Protein AF-A0A6B1W611-F1 (afdb_monomer_lite)

pLDDT: mean 70.19, std 20.34, range [30.23, 93.0]

Foldseek 3Di:
DEAEDCDDDDDDCVRCVVVVHLYYDYPPDPPLVVQLSVCVSVVNPCSVPDDDDDCPPPPPPDDPVRVVVCCVPVVVVVCVVCVVVVVVVVVVVVPPDDDDDDDDD

Sequence (105 aa):
MFGMSAFQLSYTAEQLFAAGMLALIRKEAPTQEYVHIIGGALGNKHLMQWREHSLSFERMMLTDTELSVLGTTELKRNLAGWCLEGIIDSASGLCQKVEGGAAAK

Organism: Bifidobacterium longum (NCBI:txid216816)

Structure (mmCIF, N/CA/C/O backbone):
data_AF-A0A6B1W611-F1
#
_entry.id   AF-A0A6B1W611-F1
#
loop_
_atom_site.group_PDB
_atom_site.id
_atom_site.type_symbol
_atom_site.label_atom_id
_atom_site.label_alt_id
_atom_site.label_comp_id
_atom_site.label_asym_id
_atom_site.label_entity_id
_atom_site.label_seq_id
_atom_site.pdbx_PDB_ins_code
_atom_site.Cartn_x
_atom_site.Cartn_y
_atom_site.Cartn_z
_atom_site.occupancy
_atom_site.B_iso_or_equiv
_atom_site.auth_seq_id
_atom_site.auth_comp_id
_atom_site.auth_asym_id
_atom_site.auth_atom_id
_atom_site.pdbx_PDB_model_num
ATOM 1 N N . MET A 1 1 ? -12.892 -3.688 5.526 1.00 85.69 1 MET A N 1
ATOM 2 C CA . MET A 1 1 ? -12.977 -2.919 4.261 1.00 85.69 1 MET A CA 1
ATOM 3 C C . MET A 1 1 ? -11.771 -1.987 4.164 1.00 85.69 1 MET A C 1
ATOM 5 O O . MET A 1 1 ? -11.338 -1.525 5.210 1.00 85.69 1 MET A O 1
ATOM 9 N N . PHE A 1 2 ? -11.196 -1.730 2.986 1.00 86.88 2 PHE A N 1
ATOM 10 C CA . PHE A 1 2 ? -10.159 -0.694 2.831 1.00 86.88 2 PHE A CA 1
ATOM 11 C C . PHE A 1 2 ? -10.811 0.613 2.378 1.00 86.88 2 PHE A C 1
ATOM 13 O O . PHE A 1 2 ? -11.608 0.599 1.441 1.00 86.88 2 PHE A O 1
ATOM 20 N N . GLY A 1 3 ? -10.492 1.719 3.046 1.00 88.25 3 GLY A N 1
ATOM 21 C CA . GLY A 1 3 ? -10.895 3.058 2.627 1.00 88.25 3 GLY A CA 1
ATOM 22 C C . GLY A 1 3 ? -9.847 3.668 1.700 1.00 88.25 3 GLY A C 1
ATOM 23 O O . GLY A 1 3 ? -8.651 3.489 1.921 1.00 88.25 3 GLY A O 1
ATOM 24 N N . MET A 1 4 ? -10.287 4.418 0.691 1.00 89.69 4 MET A N 1
ATOM 25 C CA . MET A 1 4 ? -9.410 5.161 -0.217 1.00 89.69 4 MET A CA 1
ATOM 26 C C . MET A 1 4 ? -9.749 6.648 -0.154 1.00 89.69 4 MET A C 1
ATOM 28 O O . MET A 1 4 ? -10.918 7.012 -0.267 1.00 89.69 4 MET A O 1
ATOM 32 N N . SER A 1 5 ? -8.743 7.511 -0.012 1.00 87.19 5 SER A N 1
ATOM 33 C CA . SER A 1 5 ? -8.937 8.966 -0.010 1.00 87.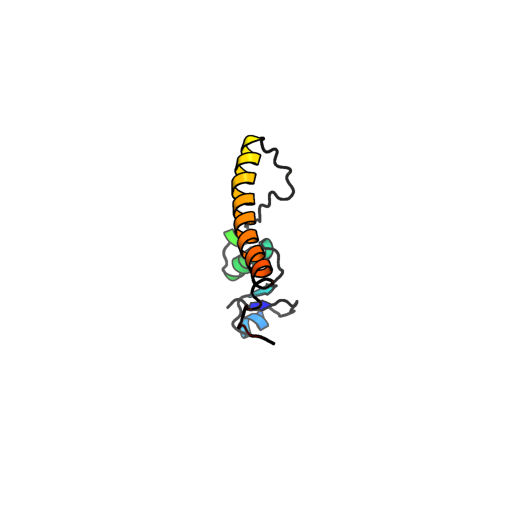19 5 SER A CA 1
ATOM 34 C C . SER A 1 5 ? -7.869 9.680 -0.832 1.00 87.19 5 SER A C 1
ATOM 36 O O . SER A 1 5 ? -6.689 9.353 -0.750 1.00 87.19 5 SER A O 1
ATOM 38 N N . ALA A 1 6 ? -8.269 10.686 -1.610 1.00 85.75 6 ALA A N 1
ATOM 39 C CA . ALA A 1 6 ? -7.329 11.619 -2.238 1.00 85.75 6 ALA A CA 1
ATOM 40 C C . ALA A 1 6 ? -6.791 12.661 -1.239 1.00 85.75 6 ALA A C 1
ATOM 42 O O . ALA A 1 6 ? -5.722 13.223 -1.442 1.00 85.75 6 ALA A O 1
ATOM 43 N N . PHE A 1 7 ? -7.516 12.895 -0.144 1.00 82.56 7 PHE A N 1
ATOM 44 C CA . PHE A 1 7 ? -7.162 13.865 0.886 1.00 82.56 7 PHE A CA 1
ATOM 45 C C . PHE A 1 7 ? -6.481 13.189 2.070 1.00 82.56 7 PHE A C 1
ATOM 47 O O . PHE A 1 7 ? -6.776 12.037 2.404 1.00 82.56 7 PHE A O 1
ATOM 54 N N . GLN A 1 8 ? -5.600 13.931 2.735 1.00 75.12 8 GLN A N 1
ATOM 55 C CA . GLN A 1 8 ? -4.985 13.488 3.974 1.00 75.12 8 GLN A CA 1
ATOM 56 C C . GLN A 1 8 ? -6.009 13.606 5.103 1.00 75.12 8 GLN A C 1
ATOM 58 O O . GLN A 1 8 ? -6.344 14.702 5.547 1.00 75.12 8 GLN A O 1
ATOM 63 N N . LEU A 1 9 ? -6.542 12.461 5.519 1.00 80.81 9 LEU A N 1
ATOM 64 C CA . LEU A 1 9 ? -7.499 12.373 6.612 1.00 80.81 9 LEU A CA 1
ATOM 65 C C . LEU A 1 9 ? -6.779 11.835 7.845 1.00 80.81 9 LEU A C 1
ATOM 67 O O . LEU A 1 9 ? -6.125 10.793 7.785 1.00 80.81 9 LEU A O 1
ATOM 71 N N . SER A 1 10 ? -6.907 12.549 8.958 1.00 78.69 10 SER A N 1
ATOM 72 C CA . SER A 1 10 ? -6.328 12.155 10.240 1.00 78.69 10 SER A CA 1
ATOM 73 C C . SER A 1 10 ? -7.393 11.444 11.067 1.00 78.69 10 SER A C 1
ATOM 75 O O . SER A 1 10 ? -8.136 12.087 11.804 1.00 78.69 10 SER A O 1
ATOM 77 N N . TYR A 1 11 ? -7.474 10.121 10.925 1.00 83.44 11 TYR A N 1
ATOM 78 C CA . TYR A 1 11 ? -8.321 9.271 11.763 1.00 83.44 11 TYR A CA 1
ATOM 79 C C . TYR A 1 11 ? -7.469 8.353 12.626 1.00 83.44 11 TYR A C 1
ATOM 81 O O . TYR A 1 11 ? -6.430 7.855 12.189 1.00 83.44 11 TYR A O 1
ATOM 89 N N . THR A 1 12 ? -7.926 8.101 13.850 1.00 84.12 12 THR A N 1
ATOM 90 C CA . THR A 1 12 ? -7.320 7.068 14.694 1.00 84.12 12 THR A CA 1
ATOM 91 C C . THR A 1 12 ? -7.704 5.676 14.188 1.00 84.12 12 THR A C 1
ATOM 93 O O . THR A 1 12 ? -8.723 5.498 13.514 1.00 84.12 12 THR A O 1
ATOM 96 N N . ALA A 1 13 ? -6.909 4.661 14.538 1.00 79.56 13 ALA A N 1
ATOM 97 C CA . ALA A 1 13 ? -7.221 3.272 14.197 1.00 79.56 13 ALA A CA 1
ATOM 98 C C . ALA A 1 13 ? -8.600 2.839 14.736 1.00 79.56 13 ALA A C 1
ATOM 100 O O . ALA A 1 13 ? -9.338 2.145 14.043 1.00 79.56 13 ALA A O 1
ATOM 101 N N . GLU A 1 14 ? -8.983 3.310 15.927 1.00 86.31 14 GLU A N 1
ATOM 102 C CA . GLU A 1 14 ? -10.297 3.040 16.523 1.00 86.31 14 GLU A CA 1
ATOM 103 C C . GLU A 1 14 ? -11.446 3.652 15.714 1.00 86.31 14 GLU A C 1
ATOM 105 O O . GLU A 1 14 ? -12.461 2.994 15.499 1.00 86.31 14 GLU A O 1
ATOM 110 N N . GLN A 1 15 ? -11.284 4.882 15.214 1.00 88.56 15 GLN A N 1
ATOM 111 C CA . GLN A 1 15 ? -12.295 5.543 14.382 1.00 88.56 15 GLN A CA 1
ATOM 112 C C . GLN A 1 15 ? -12.483 4.831 13.040 1.00 88.56 15 GLN A C 1
ATOM 114 O O . GLN A 1 15 ? -13.613 4.657 12.583 1.00 88.56 15 GLN A O 1
ATOM 119 N N . LEU A 1 16 ? -11.387 4.383 12.423 1.00 86.50 16 LEU A N 1
ATOM 120 C CA . LEU A 1 16 ? -11.447 3.585 11.199 1.00 86.50 16 LEU A CA 1
ATOM 121 C C . LEU A 1 16 ? -12.133 2.239 11.456 1.00 86.50 16 LEU A C 1
ATOM 123 O O . LEU A 1 16 ? -13.032 1.854 10.707 1.00 86.50 16 LEU A O 1
ATOM 127 N N . PHE A 1 17 ? -11.774 1.565 12.550 1.00 85.50 17 PHE A N 1
ATOM 128 C CA . PHE A 1 17 ? -12.352 0.276 12.912 1.00 85.50 17 PHE A CA 1
ATOM 129 C C . PHE A 1 17 ? -13.851 0.372 13.222 1.00 85.50 17 PHE A C 1
ATOM 131 O O . PHE A 1 17 ? -14.629 -0.450 12.738 1.00 85.50 17 PHE A O 1
ATOM 138 N N . ALA A 1 18 ? -14.279 1.410 13.947 1.00 91.25 18 ALA A N 1
ATOM 139 C CA . ALA A 1 18 ? -15.690 1.684 14.225 1.00 91.25 18 ALA A CA 1
ATOM 140 C C . ALA A 1 18 ? -16.516 1.896 12.942 1.00 91.25 18 ALA A C 1
ATOM 142 O O . ALA A 1 18 ? -17.690 1.540 12.893 1.00 91.25 18 ALA A O 1
ATOM 143 N N . ALA A 1 19 ? -15.892 2.416 11.881 1.00 88.62 19 ALA A N 1
ATOM 144 C CA . ALA A 1 19 ? -16.494 2.556 10.557 1.00 88.62 19 ALA A CA 1
ATOM 145 C C . ALA A 1 19 ? -16.401 1.277 9.690 1.00 88.62 19 ALA A C 1
ATOM 147 O O . ALA A 1 19 ? -16.706 1.313 8.498 1.00 88.62 19 ALA A O 1
ATOM 148 N N . GLY A 1 20 ? -15.954 0.145 10.250 1.00 89.25 20 GLY A N 1
ATOM 149 C CA . GLY A 1 20 ? -15.770 -1.119 9.525 1.00 89.25 20 GLY A CA 1
ATOM 150 C C . GLY A 1 20 ? -14.558 -1.133 8.581 1.00 89.25 20 GLY A C 1
ATOM 151 O O . GLY A 1 20 ? -14.424 -2.019 7.720 1.00 89.25 20 GLY A O 1
ATOM 152 N N . MET A 1 21 ? -13.664 -0.151 8.716 1.00 90.25 21 MET A N 1
ATOM 153 C CA . MET A 1 21 ? -12.459 -0.019 7.907 1.00 90.25 21 MET A CA 1
ATOM 154 C C . MET A 1 21 ? -11.245 -0.626 8.617 1.00 90.25 21 MET A C 1
ATOM 156 O O . MET A 1 21 ? -11.013 -0.413 9.800 1.00 90.25 21 MET A O 1
ATOM 160 N N . LEU A 1 22 ? -10.459 -1.392 7.863 1.00 86.56 22 LEU A N 1
ATOM 161 C CA . LEU A 1 22 ? -9.217 -2.027 8.316 1.00 86.56 22 LEU A CA 1
ATOM 162 C C . LEU A 1 22 ? -8.020 -1.087 8.171 1.00 86.56 22 LEU A C 1
ATOM 164 O O . LEU A 1 22 ? -7.122 -1.095 9.003 1.00 86.56 22 LEU A O 1
ATOM 168 N N . ALA A 1 23 ? -8.011 -0.287 7.107 1.00 86.75 23 ALA A N 1
ATOM 169 C CA . ALA A 1 23 ? -7.009 0.738 6.871 1.00 86.75 23 ALA A CA 1
ATOM 170 C C . ALA A 1 23 ? -7.545 1.788 5.893 1.00 86.75 23 ALA A C 1
ATOM 172 O O . ALA A 1 23 ? -8.455 1.510 5.102 1.00 86.75 23 ALA A O 1
ATOM 173 N N . LEU A 1 24 ? -6.949 2.977 5.944 1.00 88.50 24 LEU A N 1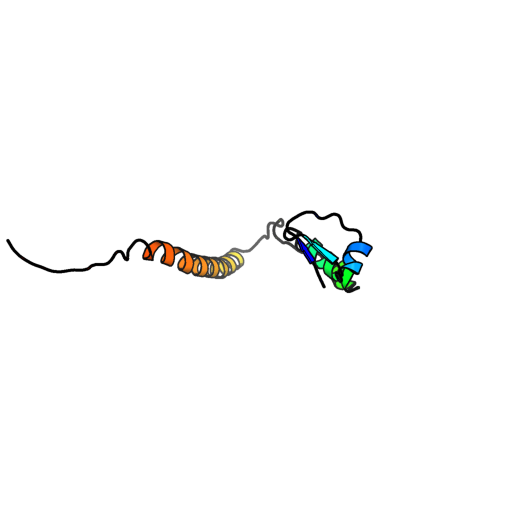
ATOM 174 C CA . LEU A 1 24 ? -7.151 4.053 4.984 1.00 88.50 24 LEU A CA 1
ATOM 175 C C . LEU A 1 24 ? -5.888 4.188 4.137 1.00 88.50 24 LEU A C 1
ATOM 177 O O . LEU A 1 24 ? -4.795 4.311 4.686 1.00 88.50 24 LEU A O 1
ATOM 181 N N . ILE A 1 25 ? -6.041 4.189 2.816 1.00 89.00 25 ILE A N 1
ATOM 182 C CA . ILE A 1 25 ? 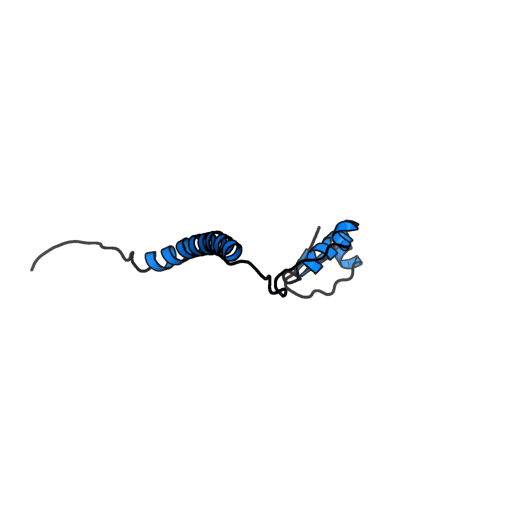-4.931 4.365 1.886 1.00 89.00 25 ILE A CA 1
ATOM 183 C C . ILE A 1 25 ? -5.133 5.651 1.088 1.00 89.00 25 ILE A C 1
ATOM 185 O O . ILE A 1 25 ? -6.240 5.982 0.645 1.00 89.00 25 ILE A O 1
ATOM 189 N N . ARG A 1 26 ? -4.046 6.400 0.909 1.00 88.75 26 ARG A N 1
ATOM 190 C CA . ARG A 1 26 ? -4.047 7.599 0.077 1.00 88.75 26 ARG A CA 1
ATOM 191 C C . ARG A 1 26 ? -3.981 7.219 -1.395 1.00 88.75 26 ARG A C 1
ATOM 193 O O . ARG A 1 26 ? -3.119 6.445 -1.789 1.00 88.75 26 ARG A O 1
ATOM 200 N N . LYS A 1 27 ? -4.828 7.839 -2.220 1.00 87.06 27 LYS A N 1
ATOM 201 C CA . LYS A 1 27 ? -4.885 7.585 -3.668 1.00 87.06 27 LYS A CA 1
ATOM 202 C C . LYS A 1 27 ? -3.526 7.785 -4.350 1.00 87.06 27 LYS A C 1
ATOM 204 O O . LYS A 1 27 ? -3.157 6.993 -5.207 1.00 87.06 27 LYS A O 1
ATOM 209 N N . GLU A 1 28 ? -2.777 8.792 -3.915 1.00 86.81 28 GLU A N 1
ATOM 210 C CA . GLU A 1 28 ? -1.457 9.150 -4.452 1.00 86.81 28 GLU A CA 1
ATOM 211 C C . GLU A 1 28 ? -0.284 8.557 -3.654 1.00 86.81 28 GLU A C 1
ATOM 213 O O . GLU A 1 28 ? 0.846 9.024 -3.780 1.00 86.81 28 GLU A O 1
ATOM 218 N N . ALA A 1 29 ? -0.529 7.569 -2.787 1.00 84.94 29 ALA A N 1
ATOM 219 C CA . ALA A 1 29 ? 0.565 6.881 -2.111 1.00 84.94 29 ALA A CA 1
ATOM 220 C C . ALA A 1 29 ? 1.457 6.146 -3.137 1.00 84.94 29 ALA A C 1
ATOM 222 O O . ALA A 1 29 ? 0.947 5.610 -4.124 1.00 84.94 29 ALA A O 1
ATOM 223 N N . PRO A 1 30 ? 2.782 6.085 -2.936 1.00 87.12 30 PRO A N 1
ATOM 224 C CA . PRO A 1 30 ? 3.646 5.237 -3.750 1.00 87.12 30 PRO A CA 1
ATOM 225 C C . PRO A 1 30 ? 3.262 3.759 -3.588 1.00 87.12 30 PRO A C 1
ATOM 227 O O . PRO A 1 30 ? 2.781 3.346 -2.528 1.00 87.12 30 PRO A O 1
ATOM 230 N N . THR A 1 31 ? 3.516 2.936 -4.612 1.00 89.50 31 THR A N 1
ATOM 231 C CA . THR A 1 31 ? 3.210 1.489 -4.611 1.00 89.50 31 THR A CA 1
ATOM 232 C C . THR A 1 31 ? 3.752 0.795 -3.362 1.00 89.50 31 THR A C 1
ATOM 234 O O . THR A 1 31 ? 3.078 -0.033 -2.751 1.00 89.50 31 THR A O 1
ATOM 237 N N . GLN A 1 32 ? 4.956 1.185 -2.939 1.00 90.56 32 GLN A N 1
ATOM 238 C CA . GLN A 1 32 ? 5.586 0.735 -1.703 1.00 90.56 32 GLN A CA 1
ATOM 239 C C . GLN A 1 32 ? 4.682 0.864 -0.468 1.00 90.56 32 GLN A C 1
ATOM 241 O O . GLN A 1 32 ? 4.536 -0.089 0.298 1.00 90.56 32 GLN A O 1
ATOM 246 N N . GLU A 1 33 ? 4.074 2.033 -0.282 1.00 89.69 33 GLU A N 1
ATOM 247 C CA . GLU A 1 33 ? 3.215 2.334 0.862 1.00 89.69 33 GLU A CA 1
ATOM 248 C C . GLU A 1 33 ? 1.894 1.557 0.772 1.00 89.69 33 GLU A C 1
ATOM 250 O O . GLU A 1 33 ? 1.455 0.977 1.766 1.00 89.69 33 GLU A O 1
ATOM 255 N N . TYR A 1 34 ? 1.314 1.439 -0.429 1.00 90.62 34 TYR A N 1
ATOM 256 C CA . TYR A 1 34 ? 0.133 0.603 -0.676 1.00 90.62 34 TYR A CA 1
ATOM 257 C C . TYR A 1 34 ? 0.338 -0.841 -0.209 1.00 90.62 34 TYR A C 1
ATOM 259 O O . TYR A 1 34 ? -0.473 -1.380 0.551 1.00 90.62 34 TYR A O 1
ATOM 267 N N . VAL A 1 35 ? 1.428 -1.471 -0.653 1.00 92.12 35 VAL A N 1
ATOM 268 C CA . VAL A 1 35 ? 1.720 -2.875 -0.344 1.00 92.12 35 VAL A CA 1
ATOM 269 C C . VAL A 1 35 ? 1.964 -3.067 1.152 1.00 92.12 35 VAL A C 1
ATOM 271 O O . VAL A 1 35 ? 1.496 -4.048 1.732 1.00 92.12 35 VAL A O 1
ATOM 274 N N . HIS A 1 36 ? 2.629 -2.112 1.804 1.00 92.44 36 HIS A N 1
ATOM 275 C CA . HIS A 1 36 ? 2.877 -2.159 3.245 1.00 92.44 36 HIS A CA 1
ATOM 276 C C . HIS A 1 36 ? 1.603 -2.006 4.074 1.00 92.44 36 HIS A C 1
ATOM 278 O O . HIS A 1 36 ? 1.408 -2.784 5.008 1.00 92.44 36 HIS A O 1
ATOM 284 N N . ILE A 1 37 ? 0.713 -1.072 3.723 1.00 90.19 37 ILE A N 1
ATOM 285 C CA . ILE A 1 37 ? -0.559 -0.880 4.438 1.00 90.19 37 ILE A CA 1
ATOM 286 C C . ILE A 1 37 ? -1.442 -2.126 4.309 1.00 90.19 37 ILE A C 1
ATOM 288 O O . ILE A 1 37 ? -1.989 -2.607 5.304 1.00 90.19 37 ILE A O 1
ATOM 292 N N . ILE A 1 38 ? -1.547 -2.692 3.103 1.00 90.44 38 ILE A N 1
ATOM 293 C CA . ILE A 1 38 ? -2.302 -3.930 2.871 1.00 90.44 38 ILE A CA 1
ATOM 294 C C . ILE A 1 38 ? -1.663 -5.093 3.637 1.00 90.44 38 ILE A C 1
ATOM 296 O O . ILE A 1 38 ? -2.364 -5.845 4.312 1.00 90.44 38 ILE A O 1
ATOM 300 N N . GLY A 1 39 ? -0.336 -5.223 3.582 1.00 92.75 39 GLY A N 1
ATOM 301 C CA . GLY A 1 39 ? 0.405 -6.240 4.322 1.00 92.75 39 GLY A CA 1
ATOM 302 C C . GLY A 1 39 ? 0.160 -6.170 5.827 1.00 92.75 39 GLY A C 1
ATOM 303 O O . GLY A 1 39 ? -0.126 -7.196 6.440 1.00 92.75 39 GLY A O 1
ATOM 304 N N . GLY A 1 40 ? 0.196 -4.966 6.402 1.00 90.88 40 GLY A N 1
ATOM 305 C CA . GLY A 1 40 ? -0.101 -4.730 7.814 1.00 90.88 40 GLY A CA 1
ATOM 306 C C . GLY A 1 40 ? -1.538 -5.098 8.179 1.00 90.88 40 GLY A C 1
ATOM 307 O O . GLY A 1 40 ? -1.754 -5.847 9.129 1.00 90.88 40 GLY A O 1
ATOM 308 N N . ALA A 1 41 ? -2.515 -4.652 7.387 1.00 88.56 41 ALA A N 1
ATOM 309 C CA . ALA A 1 41 ? -3.930 -4.947 7.619 1.00 88.56 41 ALA A CA 1
ATOM 310 C C . ALA A 1 41 ? -4.267 -6.447 7.506 1.00 88.56 41 ALA A C 1
ATOM 312 O O . ALA A 1 41 ? -5.183 -6.924 8.172 1.00 88.56 41 ALA A O 1
ATOM 313 N N . LEU A 1 42 ? -3.531 -7.194 6.677 1.00 89.69 42 LEU A N 1
ATOM 314 C CA . LEU A 1 42 ? -3.697 -8.640 6.499 1.00 89.69 42 LEU A CA 1
ATOM 315 C C . LEU A 1 42 ? -2.796 -9.484 7.419 1.00 89.69 42 LEU A C 1
ATOM 317 O O . LEU A 1 42 ? -2.873 -10.710 7.378 1.00 89.69 42 LEU A O 1
ATOM 321 N N . GLY A 1 43 ? -1.903 -8.868 8.204 1.00 90.94 43 GLY A N 1
ATOM 322 C CA . GLY A 1 43 ? -0.886 -9.586 8.984 1.00 90.94 43 GLY A CA 1
ATOM 323 C C . GLY A 1 43 ? 0.122 -10.368 8.125 1.00 90.94 43 GLY A C 1
ATOM 324 O O . GLY A 1 43 ? 0.747 -11.318 8.602 1.00 90.94 43 GLY A O 1
ATOM 325 N N . ASN A 1 44 ? 0.287 -10.002 6.850 1.00 93.00 44 ASN A N 1
ATOM 326 C CA . ASN A 1 44 ? 1.138 -10.710 5.901 1.00 93.00 44 ASN A CA 1
ATOM 327 C C . ASN A 1 44 ? 2.567 -10.146 5.903 1.00 93.00 44 ASN A C 1
ATOM 329 O O . ASN A 1 44 ? 2.862 -9.122 5.282 1.00 93.00 44 ASN A O 1
ATOM 333 N N . LYS A 1 45 ? 3.479 -10.875 6.555 1.00 92.44 45 LYS A N 1
ATOM 334 C CA . LYS A 1 45 ? 4.891 -10.489 6.705 1.00 92.44 45 LYS A CA 1
ATOM 335 C C . LYS A 1 45 ? 5.632 -10.319 5.377 1.00 92.44 45 LYS A C 1
ATOM 337 O O . LYS A 1 45 ? 6.503 -9.461 5.298 1.00 92.44 45 LYS A O 1
ATOM 342 N N . HIS A 1 46 ? 5.289 -11.086 4.340 1.00 93.00 46 HIS A N 1
ATOM 343 C CA . HIS A 1 46 ? 5.947 -10.965 3.036 1.00 93.00 46 HIS A CA 1
ATOM 344 C C . HIS A 1 46 ? 5.630 -9.628 2.370 1.00 93.00 46 HIS A C 1
ATOM 346 O O . HIS A 1 46 ? 6.531 -8.976 1.855 1.00 93.00 46 HIS A O 1
ATOM 352 N N . LEU A 1 47 ? 4.371 -9.188 2.435 1.00 90.69 47 LEU A N 1
ATOM 353 C CA . LEU A 1 47 ? 3.968 -7.889 1.893 1.00 90.69 47 LEU A CA 1
ATOM 354 C C . LEU A 1 47 ? 4.576 -6.737 2.698 1.00 90.69 47 LEU A C 1
ATOM 356 O O . LEU A 1 47 ? 5.038 -5.767 2.116 1.00 90.69 47 LEU A O 1
ATOM 360 N N . MET A 1 48 ? 4.671 -6.867 4.023 1.00 88.00 48 MET A N 1
ATOM 361 C CA . MET A 1 48 ? 5.333 -5.858 4.862 1.00 88.00 48 MET A CA 1
ATOM 362 C C . MET A 1 48 ? 6.843 -5.731 4.599 1.00 88.00 48 MET A C 1
ATOM 364 O O . MET A 1 48 ? 7.429 -4.688 4.867 1.00 88.00 48 MET A O 1
ATOM 368 N N . GLN A 1 49 ? 7.488 -6.789 4.103 1.00 89.88 49 GLN A N 1
ATOM 369 C CA . GLN A 1 49 ? 8.915 -6.797 3.759 1.00 89.88 49 GLN A CA 1
ATOM 370 C C . GLN A 1 49 ? 9.175 -6.512 2.278 1.00 89.88 49 GLN A C 1
ATOM 372 O O . GLN A 1 49 ? 10.325 -6.303 1.891 1.00 89.88 49 GLN A O 1
ATOM 377 N N . TRP A 1 50 ? 8.125 -6.509 1.456 1.00 92.81 50 TRP A N 1
ATOM 378 C CA . TRP A 1 50 ? 8.224 -6.270 0.027 1.00 92.81 50 TRP A CA 1
ATOM 379 C C . TRP A 1 50 ? 8.853 -4.905 -0.237 1.00 92.81 50 TRP A C 1
ATOM 381 O O . TRP A 1 50 ? 8.536 -3.925 0.445 1.00 92.81 50 TRP A O 1
ATOM 391 N N . ARG A 1 51 ? 9.739 -4.840 -1.230 1.00 89.56 51 ARG A N 1
ATOM 392 C CA . ARG A 1 51 ? 10.306 -3.589 -1.720 1.00 89.56 51 ARG A CA 1
ATOM 393 C C . ARG A 1 51 ? 10.042 -3.439 -3.205 1.00 89.56 51 ARG A C 1
ATOM 395 O O . ARG A 1 51 ? 10.229 -4.381 -3.972 1.00 89.56 51 ARG A O 1
ATOM 402 N N . GLU A 1 52 ? 9.638 -2.241 -3.590 1.00 82.94 52 GLU A N 1
ATOM 403 C CA . GLU A 1 52 ? 9.542 -1.849 -4.983 1.00 82.94 52 GLU A CA 1
ATOM 404 C C . GLU A 1 52 ? 10.961 -1.773 -5.553 1.00 82.94 52 GLU A C 1
ATOM 406 O O . GLU A 1 52 ? 11.765 -0.913 -5.188 1.00 82.94 52 GLU A O 1
ATOM 411 N N . HIS A 1 53 ? 11.292 -2.722 -6.424 1.00 77.25 53 HIS A N 1
ATOM 412 C CA . HIS A 1 53 ? 12.530 -2.700 -7.186 1.00 77.25 53 HIS A CA 1
ATOM 413 C C . HIS A 1 53 ? 12.273 -1.940 -8.484 1.00 77.25 53 HIS A C 1
ATOM 415 O O . HIS A 1 53 ? 11.714 -2.489 -9.431 1.00 77.25 53 HIS A O 1
ATOM 421 N N . SER A 1 54 ? 12.662 -0.666 -8.511 1.00 63.00 54 SER A N 1
ATOM 422 C CA . SER A 1 54 ? 12.658 0.130 -9.735 1.00 63.00 54 SER A CA 1
ATOM 423 C C . SER A 1 54 ? 14.064 0.200 -10.320 1.00 63.00 54 SER A C 1
ATOM 425 O O . SER A 1 54 ? 14.998 0.639 -9.652 1.00 63.00 54 SER A O 1
ATOM 427 N N . LEU A 1 55 ? 14.196 -0.171 -11.594 1.00 60.88 55 LEU A N 1
ATOM 428 C CA . LEU A 1 55 ? 15.416 0.023 -12.387 1.00 60.88 55 LEU A CA 1
ATOM 429 C C . LEU A 1 55 ? 15.541 1.475 -12.892 1.00 60.88 55 LEU A C 1
ATOM 431 O O . LEU A 1 55 ? 16.480 1.802 -13.606 1.00 60.88 55 LEU A O 1
ATOM 435 N N . SER A 1 56 ? 14.612 2.369 -12.523 1.00 57.50 56 SER A N 1
ATOM 436 C CA . SER A 1 56 ? 14.496 3.729 -13.078 1.00 57.50 56 SER A CA 1
ATOM 437 C C . SER A 1 56 ? 15.708 4.634 -12.845 1.00 57.50 56 SER A C 1
ATOM 439 O O . SER A 1 56 ? 15.857 5.631 -13.545 1.00 57.50 56 SER A O 1
ATOM 441 N N . PHE A 1 57 ? 16.554 4.323 -11.861 1.00 52.38 57 PHE A N 1
ATOM 442 C CA . PHE A 1 57 ? 17.756 5.105 -11.543 1.00 52.38 57 PHE A CA 1
ATOM 443 C C . PHE A 1 57 ? 19.057 4.383 -11.894 1.00 52.38 57 PHE A C 1
ATOM 445 O O . PHE A 1 57 ? 20.131 4.983 -11.832 1.00 52.38 57 PHE A O 1
ATOM 452 N N . GLU A 1 58 ? 18.976 3.112 -12.275 1.00 50.97 58 GLU A N 1
ATOM 453 C CA . GLU A 1 58 ? 20.127 2.346 -12.714 1.00 50.97 58 GLU A CA 1
ATOM 454 C C . GLU A 1 58 ? 20.247 2.527 -14.227 1.00 50.97 58 GLU A C 1
ATOM 456 O O . GLU A 1 58 ? 19.364 2.131 -14.988 1.00 50.97 58 GLU A O 1
ATOM 461 N N . ARG A 1 59 ? 21.328 3.173 -14.688 1.00 56.34 59 ARG A N 1
ATOM 462 C CA . ARG A 1 59 ? 21.666 3.148 -16.115 1.00 56.34 59 ARG A CA 1
ATOM 463 C C . ARG A 1 59 ? 21.987 1.705 -16.477 1.00 56.34 59 ARG A C 1
ATOM 465 O O . ARG A 1 59 ? 23.118 1.257 -16.315 1.00 56.34 59 ARG A O 1
ATOM 472 N N . MET A 1 60 ? 20.973 0.986 -16.939 1.00 64.38 60 MET A N 1
ATOM 473 C CA . MET A 1 60 ? 21.133 -0.366 -17.432 1.00 64.38 60 MET A CA 1
ATOM 474 C C . MET A 1 60 ? 22.016 -0.298 -18.680 1.00 64.38 60 MET A C 1
ATOM 476 O O . MET A 1 60 ? 21.661 0.350 -19.665 1.00 64.38 60 MET A O 1
ATOM 480 N N . MET A 1 61 ? 23.198 -0.913 -18.613 1.00 69.31 61 MET A N 1
ATOM 481 C CA . MET A 1 61 ? 24.093 -1.079 -19.759 1.00 69.31 61 MET A CA 1
ATOM 482 C C . MET A 1 61 ? 23.495 -2.138 -20.683 1.00 69.31 61 MET A C 1
ATOM 484 O O . MET A 1 61 ? 23.918 -3.289 -20.684 1.00 69.31 61 MET A O 1
ATOM 488 N N . LEU A 1 62 ? 22.455 -1.749 -21.411 1.00 74.44 62 LEU A N 1
ATOM 489 C CA . LEU A 1 62 ? 21.830 -2.588 -22.416 1.00 74.44 62 LEU A CA 1
ATOM 490 C C . LEU A 1 62 ? 22.720 -2.632 -23.656 1.00 74.44 62 LEU A C 1
ATOM 492 O O . LEU A 1 62 ? 23.224 -1.606 -24.114 1.00 74.44 62 LEU A O 1
ATOM 496 N N . THR A 1 63 ? 22.898 -3.824 -24.206 1.00 76.00 63 THR A N 1
ATOM 497 C CA . THR A 1 63 ? 23.515 -4.012 -25.518 1.00 76.00 63 THR A CA 1
ATOM 498 C C . THR A 1 63 ? 22.601 -3.473 -26.621 1.00 76.00 63 THR A C 1
ATOM 500 O O . THR A 1 63 ? 21.380 -3.400 -26.456 1.00 76.00 63 THR A O 1
ATOM 503 N N . ASP A 1 64 ? 23.169 -3.143 -27.784 1.00 78.56 64 ASP A N 1
ATOM 504 C CA . ASP A 1 64 ? 22.402 -2.652 -28.941 1.00 78.56 64 ASP A CA 1
ATOM 505 C C . ASP A 1 64 ? 21.255 -3.605 -29.334 1.00 78.56 64 ASP A C 1
ATOM 507 O O . ASP A 1 64 ? 20.181 -3.173 -29.758 1.00 78.56 64 ASP A O 1
ATOM 511 N N . THR A 1 65 ? 21.449 -4.911 -29.130 1.00 79.44 65 THR A N 1
ATOM 512 C CA . THR A 1 65 ? 20.430 -5.942 -29.362 1.00 79.44 65 THR A CA 1
ATOM 513 C C . THR A 1 65 ? 19.286 -5.859 -28.351 1.00 79.44 65 THR A C 1
ATOM 515 O O . THR A 1 65 ? 18.121 -5.913 -28.742 1.00 79.44 65 THR A O 1
ATOM 518 N N . GLU A 1 66 ? 19.582 -5.702 -27.060 1.00 76.19 66 GLU A N 1
ATOM 519 C CA . GLU A 1 66 ? 18.554 -5.582 -26.016 1.00 76.19 66 GLU A CA 1
ATOM 520 C C . GLU A 1 66 ? 17.761 -4.278 -26.168 1.00 76.19 66 GLU A C 1
ATOM 522 O O . GLU A 1 66 ? 16.533 -4.286 -26.055 1.00 76.19 66 GLU A O 1
ATOM 527 N N . LEU A 1 67 ? 18.433 -3.181 -26.541 1.00 73.19 67 LEU A N 1
ATOM 528 C CA . LEU A 1 67 ? 17.782 -1.920 -26.909 1.00 73.19 67 LEU A CA 1
ATOM 529 C C . LEU A 1 67 ? 16.869 -2.081 -28.132 1.00 73.19 67 LEU A C 1
ATOM 531 O O . LEU A 1 67 ? 15.758 -1.555 -28.138 1.00 73.19 67 LEU A O 1
ATOM 535 N N . SER A 1 68 ? 17.297 -2.832 -29.151 1.00 75.81 68 SER A N 1
ATOM 536 C CA . SER A 1 68 ? 16.485 -3.114 -30.342 1.00 75.81 68 SER A CA 1
ATOM 537 C C . SER A 1 68 ? 15.213 -3.909 -30.007 1.00 75.81 68 SER A C 1
ATOM 539 O O . SER A 1 68 ? 14.118 -3.597 -30.490 1.00 75.81 68 SER A O 1
ATOM 541 N N . VAL A 1 69 ? 15.315 -4.905 -29.123 1.00 75.44 69 VAL A N 1
ATOM 542 C CA . VAL A 1 69 ? 14.174 -5.723 -28.677 1.00 75.44 69 VAL A CA 1
ATOM 543 C C . VAL A 1 69 ? 13.197 -4.916 -27.810 1.00 75.44 69 VAL A C 1
ATOM 545 O O . VAL A 1 69 ? 11.981 -5.003 -28.005 1.00 75.44 69 VAL A O 1
ATOM 548 N N . LEU A 1 70 ? 13.696 -4.085 -26.891 1.00 72.88 70 LEU A N 1
ATOM 549 C CA . LEU A 1 70 ? 12.851 -3.208 -26.071 1.00 72.88 70 LEU A CA 1
ATOM 550 C C . LEU A 1 70 ? 12.179 -2.126 -26.918 1.00 72.88 70 LEU A C 1
ATOM 552 O O . LEU A 1 70 ? 10.960 -1.966 -26.869 1.00 72.88 70 LEU A O 1
ATOM 556 N N . GLY A 1 71 ? 12.945 -1.462 -27.787 1.00 65.75 71 GLY A N 1
ATOM 557 C CA . GLY A 1 71 ? 12.430 -0.453 -28.704 1.00 65.75 71 GLY A CA 1
ATOM 558 C C . GLY A 1 71 ? 11.321 -1.007 -29.597 1.00 65.75 71 GLY A C 1
ATOM 559 O O . GLY A 1 71 ? 10.278 -0.386 -29.741 1.00 65.75 71 GLY A O 1
ATOM 560 N N . THR A 1 72 ? 11.465 -2.214 -30.142 1.00 59.84 72 THR A N 1
ATOM 561 C CA . THR A 1 72 ? 10.439 -2.798 -31.022 1.00 59.84 72 THR A CA 1
ATOM 562 C C . THR A 1 72 ? 9.183 -3.285 -30.301 1.00 59.84 72 THR A C 1
ATOM 564 O O . THR A 1 72 ? 8.133 -3.362 -30.938 1.00 59.84 72 THR A O 1
ATOM 567 N N . THR A 1 73 ? 9.243 -3.599 -29.006 1.00 59.28 73 THR A N 1
ATOM 568 C CA . THR A 1 73 ? 8.084 -4.095 -28.242 1.00 59.28 73 THR A CA 1
ATOM 569 C C . THR A 1 73 ? 7.357 -2.981 -27.484 1.00 59.28 73 THR A C 1
ATOM 571 O O . THR A 1 73 ? 6.124 -2.953 -27.487 1.00 59.28 73 THR A O 1
ATOM 574 N N . GLU A 1 74 ? 8.084 -2.014 -26.918 1.00 55.75 74 GLU A N 1
ATOM 575 C CA . GLU A 1 74 ? 7.511 -0.865 -26.207 1.00 55.75 74 GLU A CA 1
ATOM 576 C C . GLU A 1 74 ? 7.078 0.265 -27.145 1.00 55.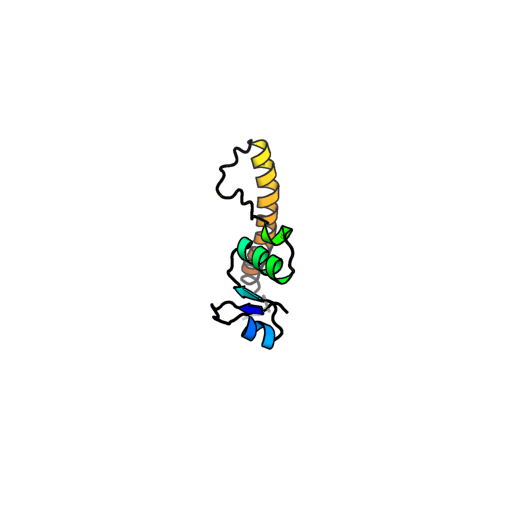75 74 GLU A C 1
ATOM 578 O O . GLU A 1 74 ? 5.969 0.772 -26.971 1.00 55.75 74 GLU A O 1
ATOM 583 N N . LEU A 1 75 ? 7.849 0.616 -28.193 1.00 51.12 75 LEU A N 1
ATOM 584 C CA . LEU A 1 75 ? 7.360 1.592 -29.182 1.00 51.12 75 LEU A CA 1
ATOM 585 C C . LEU A 1 75 ? 6.169 1.042 -29.952 1.00 51.12 75 LEU A C 1
ATOM 587 O O . LEU A 1 75 ? 5.267 1.814 -30.225 1.00 51.12 75 LEU A O 1
ATOM 591 N N . LYS A 1 76 ? 6.095 -0.259 -30.275 1.00 50.28 76 LYS A N 1
ATOM 592 C CA . LYS A 1 76 ? 4.898 -0.810 -30.941 1.00 50.28 76 LYS A CA 1
ATOM 593 C C . LYS A 1 76 ? 3.663 -0.790 -30.042 1.00 50.28 76 LYS A C 1
ATOM 595 O O . LYS A 1 76 ? 2.581 -0.524 -30.551 1.00 50.28 76 LYS A O 1
ATOM 600 N N . ARG A 1 77 ? 3.796 -1.024 -28.727 1.00 52.62 77 ARG A N 1
ATOM 601 C CA . ARG A 1 77 ? 2.673 -0.856 -27.783 1.00 52.62 77 ARG A CA 1
ATOM 602 C C . ARG A 1 77 ? 2.275 0.609 -27.616 1.00 52.62 77 ARG A C 1
ATOM 604 O O . ARG A 1 77 ? 1.085 0.899 -27.657 1.00 52.62 77 ARG A O 1
ATOM 611 N N . ASN A 1 78 ? 3.239 1.522 -27.482 1.00 51.38 78 ASN A N 1
ATOM 612 C CA . ASN A 1 78 ? 2.954 2.955 -27.377 1.00 51.38 78 ASN A CA 1
ATOM 613 C C . ASN A 1 78 ? 2.387 3.523 -28.682 1.00 51.38 78 ASN A C 1
ATOM 615 O O . ASN A 1 78 ? 1.396 4.233 -28.635 1.00 51.38 78 ASN A O 1
ATOM 619 N N . LEU A 1 79 ? 2.914 3.147 -29.849 1.00 48.19 79 LEU A N 1
ATOM 620 C CA . LEU A 1 79 ? 2.356 3.510 -31.155 1.00 48.19 79 LEU A CA 1
ATOM 621 C C . LEU A 1 79 ? 0.967 2.905 -31.368 1.00 48.19 79 LEU A C 1
ATOM 623 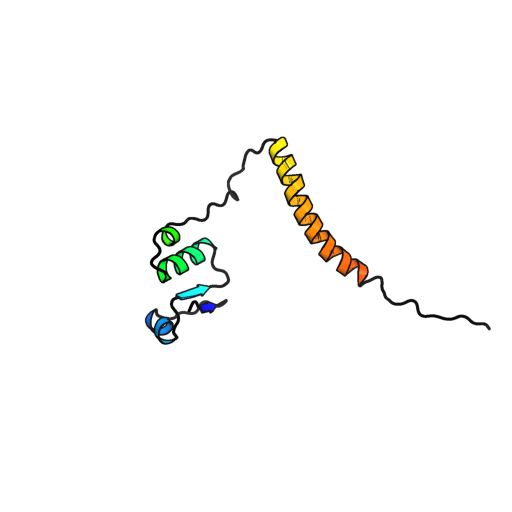O O . LEU A 1 79 ? 0.112 3.582 -31.915 1.00 48.19 79 LEU A O 1
ATOM 627 N N . ALA A 1 80 ? 0.691 1.682 -30.905 1.00 51.06 80 ALA A N 1
ATOM 628 C CA . ALA A 1 80 ? -0.661 1.121 -30.963 1.00 51.06 80 ALA A CA 1
ATOM 629 C C . ALA A 1 80 ? -1.647 1.865 -30.041 1.00 51.06 80 ALA A C 1
ATOM 631 O O . ALA A 1 80 ? -2.798 2.062 -30.423 1.00 51.06 80 ALA A O 1
ATOM 632 N N . GLY A 1 81 ? -1.200 2.328 -28.866 1.00 48.16 81 GLY A N 1
ATOM 633 C CA . GLY A 1 81 ? -1.996 3.186 -27.979 1.00 48.16 81 GLY A CA 1
ATOM 634 C C . GLY A 1 81 ? -2.192 4.607 -28.524 1.00 48.16 81 GLY A C 1
ATOM 635 O O . GLY A 1 81 ? -3.278 5.165 -28.420 1.00 48.16 81 GLY A O 1
ATOM 636 N N . TRP A 1 82 ? -1.172 5.177 -29.171 1.00 42.56 82 TRP A N 1
ATOM 637 C CA . TRP A 1 82 ? -1.205 6.534 -29.729 1.00 42.56 82 TRP A CA 1
ATOM 638 C C . TRP A 1 82 ? -1.911 6.591 -31.089 1.00 42.56 82 TRP A C 1
ATOM 640 O O . TRP A 1 82 ? -2.517 7.605 -31.417 1.00 42.56 82 TRP A O 1
ATOM 650 N N . CYS A 1 83 ? -1.898 5.509 -31.873 1.00 46.12 83 CYS A N 1
ATOM 651 C CA . CYS A 1 83 ? -2.676 5.419 -33.109 1.00 46.12 83 CYS A CA 1
ATOM 652 C C . CYS A 1 83 ? -4.183 5.296 -32.848 1.00 46.12 83 CYS A C 1
ATOM 654 O O . CYS A 1 83 ? -4.953 5.666 -33.725 1.00 46.12 83 CYS A O 1
ATOM 656 N N . LEU A 1 84 ? -4.629 4.820 -31.680 1.00 45.81 84 LEU A N 1
ATOM 657 C CA . LEU A 1 84 ? -6.062 4.774 -31.357 1.00 45.81 84 LEU A CA 1
ATOM 658 C C . LEU A 1 84 ? -6.589 6.119 -30.838 1.00 45.81 84 LEU A C 1
ATOM 660 O O . LEU A 1 84 ? -7.655 6.542 -31.273 1.00 45.81 84 LEU A O 1
ATOM 664 N N . GLU A 1 85 ? -5.825 6.837 -30.013 1.00 45.09 85 GLU A N 1
ATOM 665 C CA . GLU A 1 85 ? -6.208 8.185 -29.554 1.00 45.09 85 GLU A CA 1
ATOM 666 C C . GLU A 1 85 ? -6.005 9.252 -30.654 1.00 45.09 85 GLU A C 1
ATOM 668 O O . GLU A 1 85 ? -6.851 10.118 -30.859 1.00 45.09 85 GLU A O 1
ATOM 673 N N . GLY A 1 86 ? -4.946 9.147 -31.468 1.00 41.75 86 GLY A N 1
ATOM 674 C CA . GLY A 1 86 ? -4.648 10.121 -32.529 1.00 41.75 86 GLY A CA 1
ATOM 675 C C . GLY A 1 86 ? -5.524 10.023 -33.789 1.00 41.75 86 GLY A C 1
ATOM 676 O O . GLY A 1 86 ? -5.634 10.998 -34.538 1.00 41.75 86 GLY A O 1
ATOM 677 N N . ILE A 1 87 ? -6.168 8.874 -34.041 1.00 42.78 87 ILE A N 1
ATOM 678 C CA . ILE A 1 87 ? -7.120 8.727 -35.158 1.00 42.78 87 ILE A CA 1
ATOM 679 C C . ILE A 1 87 ? -8.507 9.273 -34.781 1.00 42.78 87 ILE A C 1
ATOM 681 O O . ILE A 1 87 ? -9.186 9.813 -35.653 1.00 42.78 87 ILE A O 1
ATOM 685 N N . ILE A 1 88 ? -8.921 9.220 -33.509 1.00 44.22 88 ILE A N 1
ATOM 686 C CA . ILE A 1 88 ? -10.234 9.741 -33.085 1.00 44.22 88 ILE A CA 1
ATOM 687 C C . ILE A 1 88 ? -10.246 11.280 -33.075 1.00 44.22 88 ILE A C 1
ATOM 689 O O . ILE A 1 88 ? -11.228 11.872 -33.533 1.00 44.22 88 ILE A O 1
ATOM 693 N N . ASP A 1 89 ? -9.140 11.934 -32.708 1.00 43.56 89 ASP A N 1
ATOM 694 C CA . ASP A 1 89 ? -9.015 13.401 -32.803 1.00 43.56 89 ASP A CA 1
ATOM 695 C C . ASP A 1 89 ? -8.845 13.902 -34.249 1.00 43.56 89 ASP A C 1
ATOM 697 O O . ASP A 1 89 ? -9.297 14.994 -34.593 1.00 43.56 89 ASP A O 1
ATOM 701 N N . SER A 1 90 ? -8.269 13.089 -35.143 1.00 45.12 90 SER A N 1
ATOM 702 C CA . SER A 1 90 ? -8.148 13.452 -36.567 1.00 45.12 90 SER A CA 1
ATOM 703 C C . SER A 1 90 ? -9.420 13.151 -37.380 1.00 45.12 90 SER A C 1
ATOM 705 O O . SER A 1 90 ? -9.674 13.810 -38.388 1.00 45.12 90 SER A O 1
ATOM 707 N N . ALA A 1 91 ? -10.248 12.185 -36.958 1.00 42.28 91 ALA A N 1
ATOM 708 C CA . ALA A 1 91 ? -11.495 11.824 -37.643 1.00 42.28 91 ALA A CA 1
ATOM 709 C C . ALA A 1 91 ? -12.714 12.640 -37.175 1.00 42.28 91 ALA A C 1
ATOM 711 O O . ALA A 1 91 ? -13.640 12.858 -37.958 1.00 42.28 91 ALA A O 1
ATOM 712 N N . SER A 1 92 ? -12.715 13.158 -35.942 1.00 46.31 92 SER A N 1
ATOM 713 C CA . SER A 1 92 ? -13.778 14.055 -35.457 1.00 46.31 92 SER A CA 1
ATOM 714 C C . SER A 1 92 ? -13.709 15.467 -36.068 1.00 46.31 92 SER A C 1
ATOM 716 O O . SER A 1 92 ? -14.717 16.171 -36.085 1.00 46.31 92 SER A O 1
ATOM 718 N N . GLY A 1 93 ? -12.576 15.841 -36.680 1.00 41.75 93 GLY A N 1
ATOM 719 C CA . GLY A 1 93 ? -12.414 17.079 -37.454 1.00 41.75 93 GLY A CA 1
ATOM 720 C C . GLY A 1 93 ? -12.733 16.986 -38.956 1.00 41.75 93 GLY A C 1
ATOM 721 O O . GLY A 1 93 ? -12.790 18.020 -39.617 1.00 41.75 93 GLY A O 1
ATOM 722 N N . LEU A 1 94 ? -12.954 15.787 -39.517 1.00 40.19 94 LEU A N 1
ATOM 723 C CA . LEU A 1 94 ? -13.164 15.593 -40.968 1.00 40.19 94 LEU A CA 1
ATOM 724 C C . LEU A 1 94 ? -14.536 15.013 -41.351 1.00 40.19 94 LEU A C 1
ATOM 726 O O . LEU A 1 94 ? -14.830 14.858 -42.535 1.00 40.19 94 LEU A O 1
ATOM 730 N N . CYS A 1 95 ? -15.424 14.774 -40.384 1.00 39.19 95 CYS A N 1
ATOM 731 C CA . CYS A 1 95 ? -16.815 14.391 -40.637 1.00 39.19 95 CYS A CA 1
ATOM 732 C C . CYS A 1 95 ? -17.814 15.511 -40.300 1.00 39.19 95 CYS A C 1
ATOM 734 O O . CYS A 1 95 ? -18.834 15.269 -39.661 1.00 39.19 95 CYS A O 1
ATOM 736 N N . GLN A 1 96 ? -17.596 16.726 -40.818 1.00 35.94 96 GLN A N 1
ATOM 737 C CA . GLN A 1 96 ? -18.723 17.595 -41.176 1.00 35.94 96 GLN A CA 1
ATOM 738 C C . GLN A 1 96 ? -19.171 17.267 -42.606 1.00 35.94 96 GLN A C 1
ATOM 740 O O . GLN A 1 96 ? -18.765 17.866 -4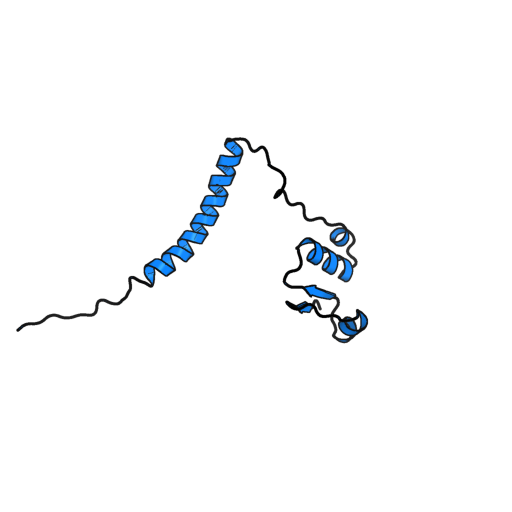3.593 1.00 35.94 96 GLN A O 1
ATOM 745 N N . LYS A 1 97 ? -19.980 16.209 -42.665 1.00 38.50 97 LYS A N 1
ATOM 746 C CA . LYS A 1 97 ? -21.214 16.085 -43.443 1.00 38.50 97 LYS A CA 1
ATOM 747 C C . LYS A 1 97 ? -21.278 16.836 -44.787 1.00 38.50 97 LYS A C 1
ATOM 749 O O . LYS A 1 97 ? -21.674 17.995 -44.864 1.00 38.50 97 LYS A O 1
ATOM 754 N N . VAL A 1 98 ? -21.031 16.081 -45.857 1.00 44.41 98 VAL A N 1
ATOM 755 C CA . VAL A 1 98 ? -21.609 16.316 -47.185 1.00 44.41 98 VAL A CA 1
ATOM 756 C C . VAL A 1 98 ? -23.106 15.990 -47.125 1.00 44.41 98 VAL A C 1
ATOM 758 O O . VAL A 1 98 ? -23.479 14.827 -47.041 1.00 44.41 98 VAL A O 1
ATOM 761 N N . GLU A 1 99 ? -23.952 17.013 -47.194 1.00 32.72 99 GLU A N 1
ATOM 762 C CA . GLU A 1 99 ? -25.343 16.977 -47.676 1.00 32.72 99 GLU A CA 1
ATOM 763 C C . GLU A 1 99 ? -25.578 18.368 -48.292 1.00 32.72 99 GLU A C 1
ATOM 765 O O . GLU A 1 99 ? -25.385 19.363 -47.609 1.00 32.72 99 GLU A O 1
ATOM 770 N N . GLY A 1 100 ? -25.926 18.600 -49.552 1.00 33.94 100 GLY A N 1
ATOM 771 C CA . GLY A 1 100 ? -26.332 17.769 -50.672 1.00 33.94 100 GLY A CA 1
ATOM 772 C C . GLY A 1 100 ? -27.056 18.686 -51.676 1.00 33.94 100 GLY A C 1
ATOM 773 O O . GLY A 1 100 ? -27.691 19.653 -51.269 1.00 33.94 100 GLY A O 1
ATOM 774 N N . GLY A 1 101 ? -26.992 18.372 -52.972 1.00 30.23 101 GLY A N 1
ATOM 775 C CA . GLY A 1 101 ? -28.040 18.765 -53.923 1.00 30.23 101 GLY A CA 1
ATOM 776 C C . GLY A 1 101 ? -27.747 19.939 -54.862 1.00 30.23 101 GLY A C 1
ATOM 777 O O . GLY A 1 101 ? -27.492 21.066 -54.461 1.00 30.23 101 GLY A O 1
ATOM 778 N N . ALA A 1 102 ? -27.845 19.620 -56.150 1.00 39.41 102 ALA A N 1
ATOM 779 C CA . ALA A 1 102 ? -27.839 20.491 -57.315 1.00 39.41 102 ALA A CA 1
ATOM 780 C C . ALA A 1 102 ? -28.973 21.537 -57.334 1.00 39.41 102 ALA A C 1
ATOM 782 O O . ALA A 1 102 ? -30.060 21.258 -56.840 1.00 39.41 102 ALA A O 1
ATOM 783 N N . ALA A 1 103 ? -28.755 22.663 -58.031 1.00 35.19 103 ALA A N 1
ATOM 784 C CA . ALA A 1 103 ? -29.534 23.103 -59.206 1.00 35.19 103 ALA A CA 1
ATOM 785 C C . ALA A 1 103 ? -29.417 24.623 -59.454 1.00 35.19 103 ALA A C 1
ATOM 787 O O . ALA A 1 103 ? -29.599 25.429 -58.551 1.00 35.19 103 ALA A O 1
ATOM 788 N N . ALA A 1 104 ? -29.142 24.955 -60.720 1.00 38.16 104 ALA A N 1
ATOM 789 C CA . ALA A 1 104 ? -29.563 26.126 -61.499 1.00 38.16 104 ALA A CA 1
ATOM 790 C C . ALA A 1 104 ? -30.181 27.342 -60.768 1.00 38.16 104 ALA A C 1
ATOM 792 O O . ALA A 1 104 ? -31.276 27.237 -60.220 1.00 38.16 104 ALA A O 1
ATOM 793 N N . LYS A 1 105 ? -29.629 28.542 -60.991 1.00 37.28 105 LYS A N 1
ATOM 794 C CA . LYS A 1 105 ? -30.013 29.437 -62.103 1.00 37.28 105 LYS A CA 1
ATOM 795 C C . LYS A 1 105 ? -29.043 30.609 -62.228 1.00 37.28 105 LYS A C 1
ATOM 797 O O . LYS A 1 105 ? -28.555 31.065 -61.174 1.00 37.28 105 LYS A O 1
#

Radius of gyration: 25.86 Å; chains: 1; bounding box: 54×40×79 Å

Secondary structure (DSSP, 8-state):
-EEEESS-----HHHHHHTT-SEEEETT--HHHHHHHHHHHTT-HHHHH------TTS-----HHHHHHHHHHHHHHHHHHHHHHHHHHHHTTT-----------